Protein AF-A0A956M4R1-F1 (afdb_monomer_lite)

Secondary structure (DSSP, 8-state):
---------------------HHHHHHHHHHHHHTS--TTTT--HHHHHHHHHHHHHTT-HHHHHHHB-HHHHTS-HHHHHHHHHHIIIIIHHHHHHHHHHHHTSPPEEETTEEEEEETTEEEEEEEE-TTS-EEE--

Structure (mmCIF, N/CA/C/O backbone):
data_AF-A0A956M4R1-F1
#
_entry.id   AF-A0A956M4R1-F1
#
loop_
_atom_site.group_PDB
_atom_site.id
_atom_site.type_symbol
_atom_site.label_atom_id
_atom_site.label_alt_id
_atom_site.label_comp_id
_atom_site.label_asym_id
_atom_site.label_entity_id
_atom_site.label_seq_id
_atom_site.pdbx_PDB_ins_code
_atom_site.Cartn_x
_atom_site.Cartn_y
_atom_site.Cartn_z
_atom_site.occupancy
_atom_site.B_iso_or_equiv
_atom_site.auth_seq_id
_atom_site.auth_comp_id
_atom_site.auth_asym_id
_atom_site.auth_atom_id
_atom_site.pdbx_PDB_model_num
ATOM 1 N N . MET A 1 1 ? 78.102 -34.657 10.084 1.00 38.41 1 MET A N 1
ATOM 2 C CA . MET A 1 1 ? 77.654 -33.844 8.932 1.00 38.41 1 MET A CA 1
ATOM 3 C C . MET A 1 1 ? 76.152 -34.017 8.797 1.00 38.41 1 MET A C 1
ATOM 5 O O . MET A 1 1 ? 75.704 -35.138 8.610 1.00 38.41 1 MET A O 1
ATOM 9 N N . ARG A 1 2 ? 75.385 -32.950 9.043 1.00 36.69 2 ARG A N 1
ATOM 10 C CA . ARG A 1 2 ? 73.915 -32.952 9.052 1.00 36.69 2 ARG A CA 1
ATOM 11 C C . ARG A 1 2 ? 73.407 -32.672 7.634 1.00 36.69 2 ARG A C 1
ATOM 13 O O . ARG A 1 2 ? 73.743 -31.630 7.086 1.00 36.69 2 ARG A O 1
ATOM 20 N N . LEU A 1 3 ? 72.607 -33.578 7.079 1.00 36.53 3 LEU A N 1
ATOM 21 C CA . LEU A 1 3 ? 71.792 -33.367 5.881 1.00 36.53 3 LEU A CA 1
ATOM 22 C C . LEU A 1 3 ? 70.339 -33.632 6.283 1.00 36.53 3 LEU A C 1
ATOM 24 O O . LEU A 1 3 ? 69.955 -34.775 6.502 1.00 36.53 3 LEU A O 1
ATOM 28 N N . ILE A 1 4 ? 69.558 -32.564 6.433 1.00 48.44 4 ILE A N 1
ATOM 29 C CA . ILE A 1 4 ? 68.094 -32.612 6.475 1.00 48.44 4 ILE A CA 1
ATOM 30 C C . ILE A 1 4 ? 67.661 -31.638 5.386 1.00 48.44 4 ILE A C 1
ATOM 32 O O . ILE A 1 4 ? 67.691 -30.425 5.586 1.00 48.44 4 ILE A O 1
ATOM 36 N N . LEU A 1 5 ? 67.370 -32.179 4.203 1.00 44.28 5 LEU A N 1
ATOM 37 C CA . LEU A 1 5 ? 66.771 -31.428 3.109 1.00 44.28 5 LEU A CA 1
ATOM 38 C C . LEU A 1 5 ? 65.253 -31.551 3.250 1.00 44.28 5 LEU A C 1
ATOM 40 O O . LEU A 1 5 ? 64.725 -32.648 3.431 1.00 44.28 5 LEU A O 1
ATOM 44 N N . GLY A 1 6 ? 64.604 -30.392 3.267 1.00 40.28 6 GLY A N 1
ATOM 45 C CA . GLY A 1 6 ? 63.234 -30.198 3.706 1.00 40.28 6 GLY A CA 1
ATOM 46 C C . GLY A 1 6 ? 62.183 -30.831 2.804 1.00 40.28 6 GLY A C 1
ATOM 47 O O . GLY A 1 6 ? 62.220 -30.745 1.580 1.00 40.28 6 GLY A O 1
ATOM 48 N N . LEU A 1 7 ? 61.205 -31.408 3.488 1.00 39.91 7 LEU A N 1
ATOM 49 C CA . LEU A 1 7 ? 59.877 -31.737 3.015 1.00 39.91 7 LEU A CA 1
ATOM 50 C C . LEU A 1 7 ? 59.129 -30.425 2.706 1.00 39.91 7 LEU A C 1
ATOM 52 O O . LEU A 1 7 ? 58.836 -29.662 3.624 1.00 39.91 7 LEU A O 1
ATOM 56 N N . MET A 1 8 ? 58.810 -30.157 1.439 1.00 41.97 8 MET A N 1
ATOM 57 C CA . MET A 1 8 ? 57.753 -29.208 1.080 1.00 41.97 8 MET A CA 1
ATOM 58 C C . MET A 1 8 ? 56.680 -29.944 0.289 1.00 41.97 8 MET A C 1
ATOM 60 O O . MET A 1 8 ? 56.871 -30.344 -0.855 1.00 41.97 8 MET A O 1
ATOM 64 N N . VAL A 1 9 ? 55.550 -30.122 0.961 1.00 44.94 9 VAL A N 1
ATOM 65 C CA . VAL A 1 9 ? 54.255 -30.433 0.373 1.00 44.94 9 VAL A CA 1
ATOM 66 C C . VAL A 1 9 ? 53.674 -29.121 -0.144 1.00 44.94 9 VAL A C 1
ATOM 68 O O . VAL A 1 9 ? 53.518 -28.186 0.636 1.00 44.94 9 VAL A O 1
ATOM 71 N N . ALA A 1 10 ? 53.310 -29.057 -1.422 1.00 42.06 10 ALA A N 1
ATOM 72 C CA . ALA A 1 10 ? 52.280 -28.139 -1.895 1.00 42.06 10 ALA A CA 1
ATOM 73 C C . ALA A 1 10 ? 51.620 -28.724 -3.147 1.00 42.06 10 ALA A C 1
ATOM 75 O O . ALA A 1 10 ? 52.286 -29.076 -4.119 1.00 42.06 10 ALA A O 1
ATOM 76 N N . CYS A 1 11 ? 50.301 -28.877 -3.053 1.00 36.19 11 CYS A N 1
ATOM 77 C CA . CYS A 1 11 ? 49.403 -29.432 -4.049 1.00 36.19 11 CYS A CA 1
ATOM 78 C C . CYS A 1 11 ? 49.577 -28.805 -5.436 1.00 36.19 11 CYS A C 1
ATOM 80 O O . CYS A 1 11 ? 49.522 -27.589 -5.599 1.00 36.19 11 CYS A O 1
ATOM 82 N N . ALA A 1 12 ? 49.642 -29.664 -6.450 1.00 39.50 12 ALA A N 1
ATOM 83 C CA . ALA A 1 12 ? 49.072 -29.344 -7.747 1.00 39.50 12 ALA A CA 1
ATOM 84 C C . ALA A 1 12 ? 47.553 -29.196 -7.588 1.00 39.50 12 ALA A C 1
ATOM 86 O O . ALA A 1 12 ? 46.962 -30.004 -6.874 1.00 39.50 12 ALA A O 1
ATOM 87 N N . LEU A 1 13 ? 46.945 -28.211 -8.255 1.00 43.03 13 LEU A N 1
ATOM 88 C CA . LEU A 1 13 ? 45.685 -28.349 -8.996 1.00 43.03 13 LEU A CA 1
ATOM 89 C C . LEU A 1 13 ? 45.287 -27.004 -9.637 1.00 43.03 13 LEU A C 1
ATOM 91 O O . LEU A 1 13 ? 45.075 -26.015 -8.950 1.00 43.03 13 LEU A O 1
ATOM 95 N N . VAL A 1 14 ? 45.103 -27.076 -10.959 1.00 41.81 14 VAL A N 1
ATOM 96 C CA . VAL A 1 14 ? 44.125 -26.333 -11.775 1.00 41.81 14 VAL A CA 1
ATOM 97 C C . VAL A 1 14 ? 44.462 -24.884 -12.149 1.00 41.81 14 VAL A C 1
ATOM 99 O O . VAL A 1 14 ? 44.763 -24.028 -11.330 1.00 41.81 14 VAL A O 1
ATOM 102 N N . GLY A 1 15 ? 44.425 -24.651 -13.464 1.00 37.59 15 GLY A N 1
ATOM 103 C CA . GLY A 1 15 ? 44.836 -23.424 -14.125 1.00 37.59 15 GLY A CA 1
ATOM 104 C C . GLY A 1 15 ? 43.967 -22.216 -13.794 1.00 37.59 15 GLY A C 1
ATOM 105 O O . GLY A 1 15 ? 42.754 -22.230 -13.976 1.00 37.59 15 GLY A O 1
ATOM 106 N N . CYS A 1 16 ? 44.635 -21.135 -13.399 1.00 34.00 16 CYS A N 1
ATOM 107 C CA . CYS A 1 16 ? 44.088 -19.788 -13.422 1.00 34.00 16 CYS A CA 1
ATOM 108 C C . CYS A 1 16 ? 44.289 -19.208 -14.825 1.00 34.00 16 CYS A C 1
ATOM 110 O O . CYS A 1 16 ? 45.305 -18.583 -15.119 1.00 34.00 16 CYS A O 1
ATOM 112 N N . SER A 1 17 ? 43.323 -19.446 -15.703 1.00 42.19 17 SER A N 1
ATOM 113 C CA . SER A 1 17 ? 43.178 -18.705 -16.953 1.00 42.19 17 SER A CA 1
ATOM 114 C C . SER A 1 17 ? 41.739 -18.237 -17.065 1.00 42.19 17 SER A C 1
ATOM 116 O O . SER A 1 17 ? 40.898 -18.936 -17.630 1.00 42.19 17 SER A O 1
ATOM 118 N N . ARG A 1 18 ? 41.464 -17.058 -16.508 1.00 40.78 18 ARG A N 1
ATOM 119 C CA . ARG A 1 18 ? 40.392 -16.186 -16.975 1.00 40.78 18 ARG A CA 1
ATOM 120 C C . ARG A 1 18 ? 40.642 -14.778 -16.445 1.00 40.78 18 ARG A C 1
ATOM 122 O O . ARG A 1 18 ? 40.547 -14.533 -15.249 1.00 40.78 18 ARG A O 1
ATOM 129 N N . ASP A 1 19 ? 41.011 -13.889 -17.362 1.00 47.00 19 ASP A N 1
ATOM 130 C CA . ASP A 1 19 ? 40.637 -12.477 -17.308 1.00 47.00 19 ASP A CA 1
ATOM 131 C C . ASP A 1 19 ? 39.111 -12.440 -17.110 1.00 47.00 19 ASP A C 1
ATOM 133 O O . ASP A 1 19 ? 38.337 -12.541 -18.063 1.00 47.00 19 ASP A O 1
ATOM 137 N N . GLU A 1 20 ? 38.666 -12.454 -15.855 1.00 43.22 20 GLU A N 1
ATOM 138 C CA . GLU A 1 20 ? 37.290 -12.135 -15.501 1.00 43.22 20 GLU A CA 1
ATOM 139 C C . GLU A 1 20 ? 37.199 -10.618 -15.445 1.00 43.22 20 GLU A C 1
ATOM 141 O O . GLU A 1 20 ? 37.673 -9.965 -14.516 1.00 43.22 20 GLU A O 1
ATOM 146 N N . ASP A 1 21 ? 36.639 -10.070 -16.518 1.00 45.47 21 ASP A N 1
ATOM 147 C CA . ASP A 1 21 ? 36.297 -8.666 -16.655 1.00 45.47 21 ASP A CA 1
ATOM 148 C C . ASP A 1 21 ? 35.456 -8.253 -15.428 1.00 45.47 21 ASP A C 1
ATOM 150 O O . ASP A 1 21 ? 34.343 -8.763 -15.249 1.00 45.47 21 ASP A O 1
ATOM 154 N N . PRO A 1 22 ? 35.937 -7.352 -14.550 1.00 47.03 22 PRO A N 1
ATOM 155 C CA . PRO A 1 22 ? 35.221 -6.989 -13.327 1.00 47.03 22 PRO A CA 1
ATOM 156 C C . PRO A 1 22 ? 33.882 -6.301 -13.621 1.00 47.03 22 PRO A C 1
ATOM 158 O O . PRO A 1 22 ? 33.059 -6.154 -12.724 1.00 47.03 22 PRO A O 1
ATOM 161 N N . ARG A 1 23 ? 33.626 -5.904 -14.876 1.00 47.41 23 ARG A N 1
ATOM 162 C CA . ARG A 1 23 ? 32.310 -5.445 -15.334 1.00 47.41 23 ARG A CA 1
ATOM 163 C C . ARG A 1 23 ? 31.295 -6.575 -15.474 1.00 47.41 23 ARG A C 1
ATOM 165 O O . ARG A 1 23 ? 30.156 -6.383 -15.064 1.00 47.41 23 ARG A O 1
ATOM 172 N N . ALA A 1 24 ? 31.703 -7.743 -15.972 1.00 44.28 24 ALA A N 1
ATOM 173 C CA . ALA A 1 24 ? 30.808 -8.890 -16.127 1.00 44.28 24 ALA A CA 1
ATOM 174 C C . ALA A 1 24 ? 30.367 -9.439 -14.761 1.00 44.28 24 ALA A C 1
ATOM 176 O O . ALA A 1 24 ? 29.197 -9.748 -14.574 1.00 44.28 24 ALA A O 1
ATOM 177 N N . ALA A 1 25 ? 31.268 -9.456 -13.772 1.00 47.34 25 ALA A N 1
ATOM 178 C CA . ALA A 1 25 ? 30.935 -9.844 -12.400 1.00 47.34 25 ALA A CA 1
ATOM 179 C C . ALA A 1 25 ? 30.000 -8.838 -11.695 1.00 47.34 25 ALA A C 1
ATOM 181 O O . ALA A 1 25 ? 29.208 -9.229 -10.841 1.00 47.34 25 ALA A O 1
ATOM 182 N N . VAL A 1 26 ? 30.059 -7.547 -12.049 1.00 50.19 26 VAL A N 1
ATOM 183 C CA . VAL A 1 26 ? 29.162 -6.515 -11.495 1.00 50.19 26 VAL A CA 1
ATOM 184 C C . VAL A 1 26 ? 27.782 -6.554 -12.155 1.00 50.19 26 VAL A C 1
ATOM 186 O O . VAL A 1 26 ? 26.787 -6.356 -11.464 1.00 50.19 26 VAL A O 1
ATOM 189 N N . GLU A 1 27 ? 27.691 -6.856 -13.451 1.00 41.56 27 GLU A N 1
ATOM 190 C CA . GLU A 1 27 ? 26.402 -7.050 -14.132 1.00 41.56 27 GLU A CA 1
ATOM 191 C C . GLU A 1 27 ? 25.695 -8.331 -13.663 1.00 41.56 27 GLU A C 1
ATOM 193 O O . GLU A 1 27 ? 24.485 -8.309 -13.435 1.00 41.56 27 GLU A O 1
ATOM 198 N N . ASP A 1 28 ? 26.444 -9.408 -13.405 1.00 42.19 28 ASP A N 1
ATOM 199 C CA . ASP A 1 28 ? 25.893 -10.664 -12.878 1.00 42.19 28 ASP A CA 1
ATOM 200 C C . ASP A 1 28 ? 25.525 -10.548 -11.384 1.00 42.19 28 ASP A C 1
ATOM 202 O O . ASP A 1 28 ? 24.503 -11.069 -10.939 1.00 42.19 28 ASP A O 1
ATOM 206 N N . ALA A 1 29 ? 26.277 -9.759 -10.603 1.00 44.62 29 ALA A N 1
ATOM 207 C CA . ALA A 1 29 ? 25.898 -9.403 -9.234 1.00 44.62 29 ALA A CA 1
ATOM 208 C C . ALA A 1 29 ? 24.699 -8.438 -9.181 1.00 44.62 29 ALA A C 1
ATOM 210 O O . ALA A 1 29 ? 23.900 -8.528 -8.252 1.00 44.62 29 ALA A O 1
ATOM 211 N N . ALA A 1 30 ? 24.522 -7.552 -10.167 1.00 45.25 30 ALA A N 1
ATOM 212 C CA . ALA A 1 30 ? 23.329 -6.712 -10.284 1.00 45.25 30 ALA A CA 1
ATOM 213 C C . ALA A 1 30 ? 22.095 -7.536 -10.688 1.00 45.25 30 ALA A C 1
ATOM 215 O O . ALA A 1 30 ? 21.010 -7.294 -10.165 1.00 45.25 30 ALA A O 1
ATOM 216 N N . ALA A 1 31 ? 22.261 -8.557 -11.535 1.00 43.44 31 ALA A N 1
ATOM 217 C CA . ALA A 1 31 ? 21.206 -9.514 -11.865 1.00 43.44 31 ALA A CA 1
ATOM 218 C C . ALA A 1 31 ? 20.860 -10.438 -10.678 1.00 43.44 31 ALA A C 1
ATOM 220 O O . ALA A 1 31 ? 19.685 -10.703 -10.423 1.00 43.44 31 ALA A O 1
ATOM 221 N N . ALA A 1 32 ? 21.851 -10.863 -9.888 1.00 39.78 32 ALA A N 1
ATOM 222 C CA . ALA A 1 32 ? 21.637 -11.654 -8.673 1.00 39.78 32 ALA A CA 1
ATOM 223 C C . ALA A 1 32 ? 21.062 -10.821 -7.506 1.00 39.78 32 ALA A C 1
ATOM 225 O O . ALA A 1 32 ? 20.225 -11.311 -6.744 1.00 39.78 32 ALA A O 1
ATOM 226 N N . ALA A 1 33 ? 21.430 -9.540 -7.392 1.00 42.72 33 ALA A N 1
ATOM 227 C CA . ALA A 1 33 ? 20.835 -8.604 -6.434 1.00 42.72 33 ALA A CA 1
ATOM 228 C C . ALA A 1 33 ? 19.411 -8.184 -6.840 1.00 42.72 33 ALA A C 1
ATOM 230 O O . ALA A 1 33 ? 18.561 -8.005 -5.969 1.00 42.72 33 ALA A O 1
ATOM 231 N N . ALA A 1 34 ? 19.110 -8.120 -8.143 1.00 42.53 34 ALA A N 1
ATOM 232 C CA . ALA A 1 34 ? 17.743 -7.972 -8.647 1.00 42.53 34 ALA A CA 1
ATOM 233 C C . ALA A 1 34 ? 16.864 -9.202 -8.341 1.00 42.53 34 ALA A C 1
ATOM 235 O O . ALA A 1 34 ? 15.645 -9.079 -8.257 1.00 42.53 34 ALA A O 1
ATOM 236 N N . GLY A 1 35 ? 17.473 -10.371 -8.116 1.00 36.44 35 GLY A N 1
ATOM 237 C CA . GLY A 1 35 ? 16.782 -11.625 -7.809 1.00 36.44 35 GLY A CA 1
ATOM 238 C C . GLY A 1 35 ? 16.485 -11.891 -6.328 1.00 36.44 35 GLY A C 1
ATOM 239 O O . GLY A 1 35 ? 15.937 -12.947 -6.023 1.00 36.44 35 GLY A O 1
ATOM 240 N N . THR A 1 36 ? 16.834 -10.992 -5.395 1.00 38.25 36 THR A N 1
ATOM 241 C CA . THR A 1 36 ? 16.764 -11.308 -3.948 1.00 38.25 36 THR A CA 1
ATOM 242 C C . THR A 1 36 ? 15.643 -10.595 -3.170 1.00 38.25 36 THR A C 1
ATOM 244 O O . THR A 1 36 ? 15.430 -10.910 -2.005 1.00 38.25 36 THR A O 1
ATOM 247 N N . LEU A 1 37 ? 14.843 -9.703 -3.767 1.00 37.91 37 LEU A N 1
ATOM 248 C CA . LEU A 1 37 ? 13.748 -9.028 -3.041 1.00 37.91 37 LEU A CA 1
ATOM 249 C C . LEU A 1 37 ? 12.501 -8.823 -3.904 1.00 37.91 37 LEU A C 1
ATOM 251 O O . LEU A 1 37 ? 12.100 -7.694 -4.199 1.00 37.91 37 LEU A O 1
ATOM 255 N N . ASN A 1 38 ? 11.839 -9.919 -4.270 1.00 45.34 38 ASN A N 1
ATOM 256 C CA . ASN A 1 38 ? 10.460 -9.819 -4.729 1.00 45.34 38 ASN A CA 1
ATOM 257 C C . ASN A 1 38 ? 9.570 -10.915 -4.137 1.00 45.34 38 ASN A C 1
ATOM 259 O O . ASN A 1 38 ? 8.997 -11.760 -4.809 1.00 45.34 38 ASN A O 1
ATOM 263 N N . THR A 1 39 ? 9.357 -10.851 -2.824 1.00 44.97 39 THR A N 1
ATOM 264 C CA . THR A 1 39 ? 8.253 -11.570 -2.166 1.00 44.97 39 THR A CA 1
ATOM 265 C C . THR A 1 39 ? 6.867 -11.067 -2.608 1.00 44.97 39 THR A C 1
ATOM 267 O O . THR A 1 39 ? 5.861 -11.648 -2.195 1.00 44.97 39 THR A O 1
ATOM 270 N N . ALA A 1 40 ? 6.800 -10.021 -3.443 1.00 47.22 40 ALA A N 1
ATOM 271 C CA . ALA A 1 40 ? 5.590 -9.474 -4.055 1.00 47.22 40 ALA A CA 1
ATOM 272 C C . ALA A 1 40 ? 5.263 -10.042 -5.459 1.00 47.22 40 ALA A C 1
ATOM 274 O O . ALA A 1 40 ? 4.215 -9.693 -5.995 1.00 47.22 40 ALA A O 1
ATOM 275 N N . ASP A 1 41 ? 6.087 -10.940 -6.024 1.00 48.56 41 ASP A N 1
ATOM 276 C CA . ASP A 1 41 ? 6.083 -11.351 -7.453 1.00 48.56 41 ASP A CA 1
ATOM 277 C C . ASP A 1 41 ? 4.778 -11.954 -8.030 1.00 48.56 41 ASP A C 1
ATOM 279 O O . ASP A 1 41 ? 4.719 -12.270 -9.212 1.00 48.56 41 ASP A O 1
ATOM 283 N N . ALA A 1 42 ? 3.702 -12.124 -7.254 1.00 62.03 42 ALA A N 1
ATOM 284 C CA . ALA A 1 42 ? 2.388 -12.498 -7.800 1.00 62.03 42 ALA A CA 1
ATOM 285 C C . ALA A 1 42 ? 1.221 -12.216 -6.836 1.00 62.03 42 ALA A C 1
ATOM 287 O O . ALA A 1 42 ? 0.241 -12.965 -6.804 1.00 62.03 42 ALA A O 1
ATOM 288 N N . LEU A 1 43 ? 1.315 -11.198 -5.978 1.00 72.69 43 LEU A N 1
ATOM 289 C CA . LEU A 1 43 ? 0.204 -10.909 -5.070 1.00 72.69 43 LEU A CA 1
ATOM 290 C C . LEU A 1 43 ? -0.936 -10.254 -5.844 1.00 72.69 43 LEU A C 1
ATOM 292 O O . LEU A 1 43 ? -0.732 -9.248 -6.514 1.00 72.69 43 LEU A O 1
ATOM 296 N N . GLY A 1 44 ? -2.147 -10.801 -5.726 1.00 86.38 44 GLY A N 1
ATOM 297 C CA . GLY A 1 44 ? -3.354 -10.068 -6.098 1.00 86.38 44 GLY A CA 1
ATOM 298 C C . GLY A 1 44 ? -3.502 -8.799 -5.245 1.00 86.38 44 GLY A C 1
ATOM 299 O O . GLY A 1 44 ? -2.919 -8.721 -4.161 1.00 86.38 44 GLY A O 1
ATOM 300 N N . PRO A 1 45 ? -4.306 -7.817 -5.682 1.00 90.81 45 PRO A N 1
ATOM 301 C CA . PRO A 1 45 ? -4.384 -6.514 -5.024 1.00 90.81 45 PRO A CA 1
ATOM 302 C C . PRO A 1 45 ? -4.834 -6.636 -3.562 1.00 90.81 45 PRO A C 1
ATOM 304 O O . PRO A 1 45 ? -4.256 -5.998 -2.692 1.00 90.81 45 PRO A O 1
ATOM 307 N N . THR A 1 46 ? -5.787 -7.525 -3.263 1.00 91.88 46 THR A N 1
ATOM 308 C CA . THR A 1 46 ? -6.227 -7.806 -1.887 1.00 91.88 46 THR A CA 1
ATOM 309 C C . THR A 1 46 ? -5.106 -8.393 -1.025 1.00 91.88 46 THR A C 1
ATOM 311 O O . THR A 1 46 ? -4.849 -7.898 0.063 1.00 91.88 46 THR A O 1
ATOM 314 N N . MET A 1 47 ? -4.359 -9.381 -1.534 1.00 91.81 47 MET A N 1
ATOM 315 C CA . MET A 1 47 ? -3.249 -9.983 -0.780 1.00 91.81 47 MET A CA 1
ATOM 316 C C . MET A 1 47 ? -2.107 -8.995 -0.519 1.00 91.81 47 MET A C 1
ATOM 318 O O . MET A 1 47 ? -1.391 -9.128 0.475 1.00 91.81 47 MET A O 1
ATOM 322 N N . LEU A 1 48 ? -1.895 -8.033 -1.423 1.00 91.94 48 LEU A N 1
ATOM 323 C CA . LEU A 1 48 ? -0.922 -6.969 -1.205 1.00 91.94 48 LEU A CA 1
ATOM 324 C C . LEU A 1 48 ? -1.357 -6.076 -0.036 1.00 91.94 48 LEU A C 1
ATOM 326 O O . LEU A 1 48 ? -0.551 -5.841 0.863 1.00 91.94 48 LEU A O 1
ATOM 330 N N . VAL A 1 49 ? -2.629 -5.661 -0.003 1.00 94.06 49 VAL A N 1
ATOM 331 C CA . VAL A 1 49 ? -3.202 -4.885 1.111 1.00 94.06 49 VAL A CA 1
ATOM 332 C C . VAL A 1 49 ? -3.085 -5.645 2.435 1.00 94.06 49 VAL A C 1
ATOM 334 O O . VAL A 1 49 ? -2.573 -5.078 3.399 1.00 94.06 49 VAL A O 1
ATOM 337 N N . ASP A 1 50 ? -3.426 -6.937 2.472 1.00 94.50 50 ASP A N 1
ATOM 338 C CA . ASP A 1 50 ? -3.297 -7.773 3.678 1.00 94.50 50 ASP A CA 1
ATOM 339 C C . ASP A 1 50 ? -1.875 -7.750 4.254 1.00 94.50 50 ASP A C 1
ATOM 341 O O . ASP A 1 50 ? -1.663 -7.599 5.463 1.00 94.50 50 ASP A O 1
ATOM 345 N N . ARG A 1 51 ? -0.865 -7.883 3.385 1.00 94.00 51 ARG A N 1
ATOM 346 C CA . ARG A 1 51 ? 0.539 -7.850 3.809 1.00 94.00 51 ARG A CA 1
ATOM 347 C C . ARG A 1 51 ? 0.969 -6.464 4.264 1.00 94.00 51 ARG A C 1
ATOM 349 O O . ARG A 1 51 ? 1.656 -6.355 5.277 1.00 94.00 51 ARG A O 1
ATOM 356 N N . MET A 1 52 ? 0.552 -5.416 3.561 1.00 93.88 52 MET A N 1
ATOM 357 C CA . MET A 1 52 ? 0.827 -4.037 3.967 1.00 93.88 52 MET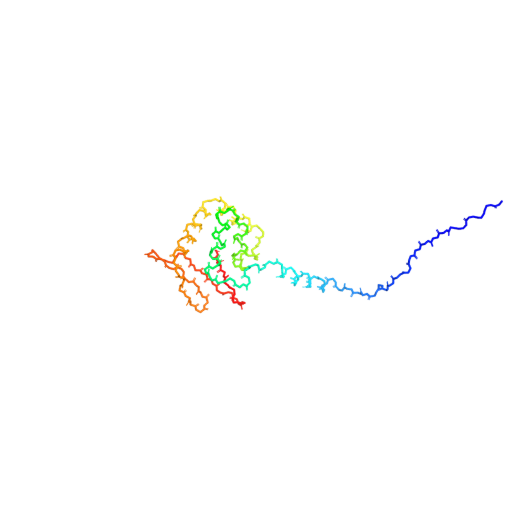 A CA 1
ATOM 358 C C . MET A 1 52 ? 0.241 -3.742 5.354 1.00 93.88 52 MET A C 1
ATOM 360 O O . MET A 1 52 ? 0.931 -3.153 6.186 1.00 93.88 52 MET A O 1
ATOM 364 N N . ILE A 1 53 ? -0.975 -4.219 5.643 1.00 95.56 53 ILE A N 1
ATOM 365 C CA . ILE A 1 53 ? -1.596 -4.129 6.973 1.00 95.56 53 ILE A CA 1
ATOM 366 C C . ILE A 1 53 ? -0.774 -4.887 8.010 1.00 95.56 53 ILE A C 1
ATOM 368 O O . ILE A 1 53 ? -0.557 -4.368 9.104 1.00 95.56 53 ILE A O 1
ATOM 372 N N . ALA A 1 54 ? -0.303 -6.096 7.692 1.00 95.75 54 ALA A N 1
ATOM 373 C CA . ALA A 1 54 ? 0.513 -6.880 8.616 1.00 95.75 54 ALA A CA 1
ATOM 374 C C . ALA A 1 54 ? 1.789 -6.124 9.032 1.00 95.75 54 ALA A C 1
ATOM 376 O O . ALA A 1 54 ? 2.036 -5.990 10.231 1.00 95.75 54 ALA A O 1
ATOM 377 N N . HIS A 1 55 ? 2.531 -5.563 8.069 1.00 95.19 55 HIS A N 1
ATOM 378 C CA . HIS A 1 55 ? 3.718 -4.745 8.344 1.00 95.19 55 HIS A CA 1
ATOM 379 C C . HIS A 1 55 ? 3.375 -3.456 9.110 1.00 95.19 55 HIS A C 1
ATOM 381 O O . HIS A 1 55 ? 4.036 -3.125 10.095 1.00 95.19 55 HIS A O 1
ATOM 387 N N . ALA A 1 56 ? 2.307 -2.749 8.723 1.00 94.38 56 ALA A N 1
ATOM 388 C CA . ALA A 1 56 ? 1.876 -1.525 9.400 1.00 94.38 56 ALA A CA 1
ATOM 389 C C . ALA A 1 56 ? 1.458 -1.779 10.862 1.00 94.38 56 ALA A C 1
ATOM 391 O O . ALA A 1 56 ? 1.830 -1.019 11.758 1.00 94.38 56 ALA A O 1
ATOM 392 N N . ARG A 1 57 ? 0.745 -2.881 11.137 1.00 95.50 57 ARG A N 1
ATOM 393 C CA . ARG A 1 57 ? 0.344 -3.285 12.498 1.00 95.50 57 ARG A CA 1
ATOM 394 C C . ARG A 1 57 ? 1.531 -3.680 13.370 1.00 95.50 57 ARG A C 1
ATOM 396 O O . ARG A 1 57 ? 1.508 -3.406 14.567 1.00 95.50 57 ARG A O 1
ATOM 403 N N . SER A 1 58 ? 2.563 -4.297 12.794 1.00 96.06 58 SER A N 1
ATOM 404 C CA . SER A 1 58 ? 3.812 -4.590 13.505 1.00 96.06 58 SER A CA 1
ATOM 405 C C . SER A 1 58 ? 4.776 -3.402 13.565 1.00 96.06 58 SER A C 1
ATOM 407 O O . SER A 1 58 ? 5.865 -3.553 14.112 1.00 96.06 58 SER A O 1
ATOM 409 N N . GLN A 1 59 ? 4.394 -2.242 13.013 1.00 94.06 59 GLN A N 1
ATOM 410 C CA . GLN A 1 59 ? 5.248 -1.058 12.851 1.00 94.06 59 GLN A CA 1
ATOM 411 C C . GLN A 1 59 ? 6.550 -1.342 12.080 1.00 94.06 59 GLN A C 1
ATOM 413 O O . GLN A 1 59 ? 7.543 -0.634 12.235 1.00 94.06 59 GLN A O 1
ATOM 418 N N . ASP A 1 60 ? 6.541 -2.373 11.236 1.00 94.88 60 ASP A N 1
ATOM 419 C CA . ASP A 1 60 ? 7.645 -2.715 10.345 1.00 94.88 60 ASP A CA 1
ATOM 420 C C . ASP A 1 60 ? 7.551 -1.866 9.073 1.00 94.88 60 ASP A C 1
ATOM 422 O O . ASP A 1 60 ? 7.101 -2.307 8.012 1.00 94.88 60 ASP A O 1
ATOM 426 N N . TRP A 1 61 ? 7.922 -0.592 9.200 1.00 92.19 61 TRP A N 1
ATOM 427 C CA . TRP A 1 61 ? 7.823 0.367 8.101 1.00 92.19 61 TRP A CA 1
ATOM 428 C C . TRP A 1 61 ? 8.848 0.123 6.993 1.00 92.19 61 TRP A C 1
ATOM 430 O O . TRP A 1 61 ? 8.619 0.532 5.857 1.00 92.19 61 TRP A O 1
ATOM 440 N N . GLU A 1 62 ? 9.951 -0.564 7.294 1.00 90.62 62 GLU A N 1
ATOM 441 C CA . GLU A 1 62 ? 10.908 -1.002 6.277 1.00 90.62 62 GLU A CA 1
ATOM 442 C C . GLU A 1 62 ? 10.290 -2.081 5.391 1.00 90.62 62 GLU A C 1
ATOM 444 O O . GLU A 1 62 ? 10.256 -1.904 4.171 1.00 90.62 62 GLU A O 1
ATOM 449 N N . GLY A 1 63 ? 9.705 -3.123 5.991 1.00 90.00 63 GLY A N 1
ATOM 450 C CA . GLY A 1 63 ? 8.976 -4.151 5.252 1.00 90.00 63 GLY A CA 1
ATOM 451 C C . GLY A 1 63 ? 7.765 -3.592 4.499 1.00 90.00 63 GLY A C 1
ATOM 452 O O . GLY A 1 63 ? 7.522 -3.970 3.355 1.00 90.00 63 GLY A O 1
ATOM 453 N N . TYR A 1 64 ? 7.051 -2.622 5.081 1.00 91.69 64 TYR A N 1
ATOM 454 C CA . TYR A 1 64 ? 5.982 -1.896 4.386 1.00 91.69 64 TYR A CA 1
ATOM 455 C C . TYR A 1 64 ? 6.492 -1.182 3.123 1.00 91.69 64 TYR A C 1
ATOM 457 O O . TYR A 1 64 ? 5.904 -1.331 2.052 1.00 91.69 64 TYR A O 1
ATOM 465 N N . LEU A 1 65 ? 7.596 -0.431 3.221 1.00 89.12 65 LEU A N 1
ATOM 466 C CA . LEU A 1 65 ? 8.181 0.277 2.076 1.00 89.12 65 LEU A CA 1
ATOM 467 C C . LEU A 1 65 ? 8.736 -0.675 1.013 1.00 89.12 65 LEU A C 1
ATOM 469 O O . LEU A 1 65 ? 8.772 -0.311 -0.159 1.00 89.12 65 LEU A O 1
ATOM 473 N N . ASP A 1 66 ? 9.139 -1.885 1.391 1.00 85.94 66 ASP A N 1
ATOM 474 C CA . ASP A 1 66 ? 9.594 -2.907 0.443 1.00 85.94 66 ASP A CA 1
ATOM 475 C C . ASP A 1 66 ? 8.442 -3.544 -0.351 1.00 85.94 66 ASP A C 1
ATOM 477 O O . ASP A 1 66 ? 8.674 -4.143 -1.407 1.00 85.94 66 ASP A O 1
ATOM 481 N N . LEU A 1 67 ? 7.203 -3.393 0.127 1.00 85.44 67 LEU A N 1
ATOM 482 C CA . LEU A 1 67 ? 5.980 -3.719 -0.612 1.00 85.44 67 LEU A CA 1
ATOM 483 C C . LEU A 1 67 ? 5.452 -2.543 -1.441 1.00 85.44 67 LEU A C 1
ATOM 485 O O . LEU A 1 67 ? 4.639 -2.750 -2.344 1.00 85.44 67 LEU A O 1
ATOM 489 N N . CYS A 1 68 ? 5.899 -1.319 -1.155 1.00 83.75 68 CYS A N 1
ATOM 490 C CA . CYS A 1 68 ? 5.665 -0.191 -2.044 1.00 83.75 68 CYS A CA 1
ATOM 491 C C . CYS A 1 68 ? 6.457 -0.369 -3.349 1.00 83.75 68 CYS A C 1
ATOM 493 O O . CYS A 1 68 ? 7.420 -1.137 -3.428 1.00 83.75 68 CYS A O 1
ATOM 495 N N . GLY A 1 69 ? 5.999 0.316 -4.394 1.00 73.31 69 GLY A N 1
ATOM 496 C CA . GLY A 1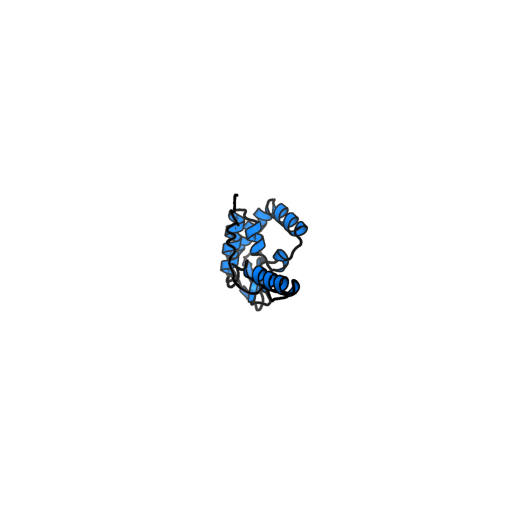 69 ? 6.484 0.132 -5.756 1.00 73.31 69 GLY A CA 1
ATOM 497 C C . GLY A 1 69 ? 7.984 0.313 -5.959 1.00 73.31 69 GLY A C 1
ATOM 498 O O . GLY A 1 69 ? 8.732 0.775 -5.092 1.00 73.31 69 GLY A O 1
ATOM 499 N N . GLN A 1 70 ? 8.449 -0.019 -7.163 1.00 67.12 70 GLN A N 1
ATOM 500 C CA . GLN A 1 70 ? 9.869 0.122 -7.523 1.00 67.12 70 GLN A CA 1
ATOM 501 C C . GLN A 1 70 ? 10.375 1.565 -7.370 1.00 67.12 70 GLN A C 1
ATOM 503 O O . GLN A 1 70 ? 11.551 1.785 -7.068 1.00 67.12 70 GLN A O 1
ATOM 508 N N . SER A 1 71 ? 9.496 2.559 -7.516 1.00 63.28 71 SER A N 1
ATOM 509 C CA . SER A 1 71 ? 9.806 3.965 -7.237 1.00 63.28 71 SER A CA 1
ATOM 510 C C . SER A 1 71 ? 10.289 4.194 -5.807 1.00 63.28 71 SER A C 1
ATOM 512 O O . SER A 1 71 ? 11.178 5.011 -5.602 1.00 63.28 71 SER A O 1
ATOM 514 N N . GLU A 1 72 ? 9.757 3.468 -4.828 1.00 66.88 72 GLU A N 1
ATOM 515 C CA . GLU A 1 72 ? 10.088 3.582 -3.407 1.00 66.88 72 GLU A CA 1
ATOM 516 C C . GLU A 1 72 ? 11.351 2.786 -3.069 1.00 66.88 72 GLU A C 1
ATOM 518 O O . GLU A 1 72 ? 12.170 3.254 -2.273 1.00 66.88 72 GLU A O 1
ATOM 523 N N . LYS A 1 73 ? 11.563 1.648 -3.743 1.00 63.28 73 LYS A N 1
ATOM 524 C CA . LYS A 1 73 ? 12.789 0.835 -3.641 1.00 63.28 73 LYS A CA 1
ATOM 525 C C . LYS A 1 73 ? 14.020 1.542 -4.205 1.00 63.28 73 LYS A C 1
ATOM 527 O O . LYS A 1 73 ? 15.114 1.399 -3.670 1.00 63.28 73 LYS A O 1
ATOM 532 N N . THR A 1 74 ? 13.844 2.317 -5.274 1.00 65.62 74 THR A N 1
ATOM 533 C CA . THR A 1 74 ? 14.931 3.036 -5.960 1.00 65.62 74 THR A CA 1
ATOM 534 C C . THR A 1 74 ? 15.187 4.441 -5.402 1.00 65.62 74 THR A C 1
ATOM 536 O O . THR A 1 74 ? 16.088 5.137 -5.882 1.00 65.62 74 THR A O 1
ATOM 539 N N . ARG A 1 75 ? 14.439 4.884 -4.375 1.00 71.88 75 ARG A N 1
ATOM 540 C CA . ARG A 1 75 ? 14.710 6.163 -3.695 1.00 71.88 75 ARG A CA 1
ATOM 541 C C . ARG A 1 75 ? 16.104 6.149 -3.067 1.00 71.88 75 ARG A C 1
ATOM 543 O O . ARG A 1 75 ? 16.575 5.133 -2.565 1.00 71.88 75 ARG A O 1
ATOM 550 N N . SER A 1 76 ? 16.743 7.320 -3.029 1.00 79.69 76 SER A N 1
ATOM 551 C CA . SER A 1 76 ? 17.999 7.479 -2.293 1.00 79.69 76 SER A CA 1
ATOM 552 C C . SER A 1 76 ? 17.818 7.120 -0.817 1.00 79.69 76 SER A C 1
ATOM 554 O O . SER A 1 76 ? 16.762 7.377 -0.233 1.00 79.69 76 SER A O 1
ATOM 556 N N . GLU A 1 77 ? 18.871 6.598 -0.190 1.00 83.38 77 GLU A N 1
ATOM 557 C CA . GLU A 1 77 ? 18.881 6.226 1.233 1.00 83.38 77 GLU A CA 1
ATOM 558 C C . GLU A 1 77 ? 18.397 7.373 2.140 1.00 83.38 77 GLU A C 1
ATOM 560 O O . GLU A 1 77 ? 17.589 7.175 3.051 1.00 83.38 77 GLU A O 1
ATOM 565 N N . ALA A 1 78 ? 18.804 8.609 1.829 1.00 80.31 78 ALA A N 1
ATOM 566 C CA . ALA A 1 78 ? 18.350 9.805 2.534 1.00 80.31 78 ALA A CA 1
ATOM 567 C C . ALA A 1 78 ? 16.828 10.018 2.418 1.00 80.31 78 ALA A C 1
ATOM 569 O O . ALA A 1 78 ? 16.169 10.343 3.405 1.00 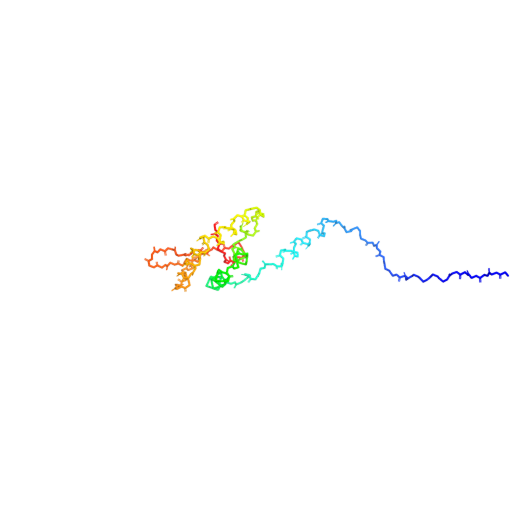80.31 78 ALA A O 1
ATOM 570 N N . SER A 1 79 ? 16.249 9.800 1.234 1.00 84.69 79 SER A N 1
ATOM 571 C CA . SER A 1 79 ? 14.802 9.935 1.013 1.00 84.69 79 SER A CA 1
ATOM 572 C C . SER A 1 79 ? 14.019 8.821 1.706 1.00 84.69 79 SER A C 1
ATOM 574 O O . SER A 1 79 ? 12.975 9.088 2.303 1.00 84.69 79 SER A O 1
ATOM 576 N N . ARG A 1 80 ? 14.541 7.587 1.675 1.00 86.94 80 ARG A N 1
ATOM 577 C CA . ARG A 1 80 ? 13.959 6.443 2.389 1.00 86.94 80 ARG A CA 1
ATOM 578 C C . ARG A 1 80 ? 13.955 6.678 3.900 1.00 86.94 80 ARG A C 1
ATOM 580 O O . ARG A 1 80 ? 12.921 6.510 4.536 1.00 86.94 80 ARG A O 1
ATOM 587 N N . THR A 1 81 ? 15.052 7.191 4.456 1.00 88.50 81 THR A N 1
ATOM 588 C CA . THR A 1 81 ? 15.154 7.548 5.883 1.00 88.50 81 THR A CA 1
ATOM 589 C C . THR A 1 81 ? 14.123 8.607 6.290 1.00 88.50 81 THR A C 1
ATOM 591 O O . THR A 1 81 ? 13.521 8.520 7.360 1.00 88.50 81 THR A O 1
ATOM 594 N N . VAL A 1 82 ? 13.886 9.617 5.444 1.00 89.19 82 VAL A N 1
ATOM 595 C CA . VAL A 1 82 ? 12.865 10.645 5.710 1.00 89.19 82 VAL A CA 1
ATOM 596 C C . VAL A 1 82 ? 11.457 10.047 5.715 1.00 89.19 82 VAL A C 1
ATOM 598 O O . VAL A 1 82 ? 10.657 10.415 6.574 1.00 89.19 82 VAL A O 1
ATOM 601 N N . LEU A 1 83 ? 11.150 9.137 4.787 1.00 88.00 83 LEU A N 1
ATOM 602 C CA . LEU A 1 83 ? 9.860 8.443 4.758 1.00 88.00 83 LEU A CA 1
ATOM 603 C C . LEU A 1 83 ? 9.652 7.576 5.999 1.00 88.00 83 LEU A C 1
ATOM 605 O O . LEU A 1 83 ? 8.607 7.697 6.633 1.00 88.00 83 LEU A O 1
ATOM 609 N N . LEU A 1 84 ? 10.651 6.773 6.376 1.00 91.44 84 LEU A N 1
ATOM 610 C CA . LEU A 1 84 ? 10.597 5.932 7.575 1.00 91.44 84 LEU A CA 1
ATOM 611 C C . LEU A 1 84 ? 10.275 6.762 8.817 1.00 91.44 84 LEU A C 1
ATOM 613 O O . LEU A 1 84 ? 9.298 6.480 9.501 1.00 91.44 84 LEU A O 1
ATOM 617 N N . ARG A 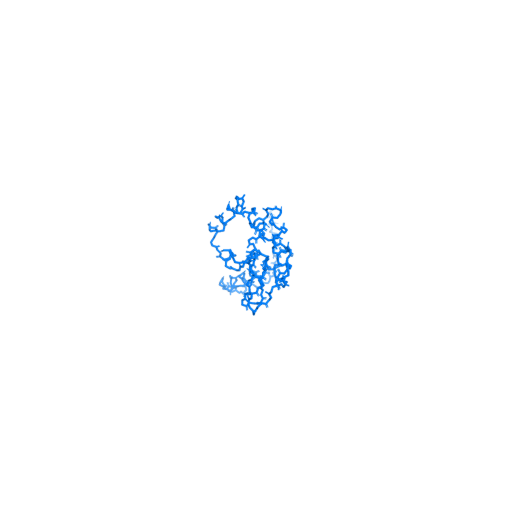1 85 ? 10.983 7.878 9.030 1.00 92.19 85 ARG A N 1
ATOM 618 C CA . ARG A 1 85 ? 10.707 8.777 10.166 1.00 92.19 85 ARG A CA 1
ATOM 619 C C . ARG A 1 85 ? 9.291 9.353 10.169 1.00 92.19 85 ARG A C 1
ATOM 621 O O . ARG A 1 85 ? 8.754 9.648 11.233 1.00 92.19 85 ARG A O 1
ATOM 628 N N . ARG A 1 86 ? 8.689 9.580 8.996 1.00 92.12 86 ARG A N 1
ATOM 629 C CA . ARG A 1 86 ? 7.297 10.051 8.911 1.00 92.12 86 ARG A CA 1
ATOM 630 C C . ARG A 1 86 ? 6.323 8.938 9.269 1.00 92.12 86 ARG A C 1
ATOM 632 O O . ARG A 1 86 ? 5.409 9.190 10.054 1.00 92.12 86 ARG A O 1
ATOM 639 N N . LEU A 1 87 ? 6.541 7.741 8.723 1.00 92.69 87 LEU A N 1
ATOM 640 C CA . LEU A 1 87 ? 5.740 6.545 8.992 1.00 92.69 87 LEU A CA 1
ATOM 641 C C . LEU A 1 87 ? 5.799 6.144 10.473 1.00 92.69 87 LEU A C 1
ATOM 643 O O . LEU A 1 87 ? 4.762 5.894 11.071 1.00 92.69 87 LEU A O 1
ATOM 647 N N . GLU A 1 88 ? 6.970 6.209 11.103 1.00 93.06 88 GLU A N 1
ATOM 648 C CA . GLU A 1 88 ? 7.136 6.024 12.554 1.00 93.06 88 GLU A CA 1
ATOM 649 C C . GLU A 1 88 ? 6.406 7.092 13.387 1.00 93.06 88 GLU A C 1
ATOM 651 O O . GLU A 1 88 ? 6.083 6.871 14.555 1.00 93.06 88 GLU A O 1
ATOM 656 N N . GLY A 1 89 ? 6.155 8.260 12.793 1.00 90.81 89 GLY A N 1
ATOM 657 C CA . GLY A 1 89 ? 5.388 9.346 13.384 1.00 90.81 89 GLY A CA 1
ATOM 658 C C . GLY A 1 89 ? 3.878 9.202 13.178 1.00 90.81 89 GLY A C 1
ATOM 659 O O . GLY A 1 89 ? 3.297 8.120 13.201 1.00 90.81 89 GLY A O 1
ATOM 660 N N . SER A 1 90 ? 3.201 10.335 12.980 1.00 87.94 90 SER A N 1
ATOM 661 C CA . SER A 1 90 ? 1.743 10.360 12.816 1.00 87.94 90 SER A CA 1
ATOM 662 C C . SER A 1 90 ? 1.257 9.784 11.484 1.00 87.94 90 SER A C 1
ATOM 664 O O . SER A 1 90 ? 0.077 9.447 11.386 1.00 87.94 90 SER A O 1
ATOM 666 N N . TRP A 1 91 ? 2.124 9.653 10.470 1.00 92.06 91 TRP A N 1
ATOM 667 C CA . TRP A 1 91 ? 1.707 9.110 9.175 1.00 92.06 91 TRP A CA 1
ATOM 668 C C . TRP A 1 91 ? 1.400 7.621 9.252 1.00 92.06 91 TRP A C 1
ATOM 670 O O . TRP A 1 91 ? 0.442 7.196 8.621 1.00 92.06 91 TRP A O 1
ATOM 680 N N . GLY A 1 92 ? 2.128 6.832 10.047 1.00 92.00 92 GLY A N 1
ATOM 681 C CA . GLY A 1 92 ? 1.883 5.390 10.130 1.00 92.00 92 GLY A CA 1
ATOM 682 C C . GLY A 1 92 ? 0.471 5.046 10.597 1.00 92.00 92 GLY A C 1
ATOM 683 O O . GLY A 1 92 ? -0.156 4.142 10.057 1.00 92.00 92 GLY A O 1
ATOM 684 N N . GLN A 1 93 ? -0.073 5.819 11.542 1.00 92.69 93 GLN A N 1
ATOM 685 C CA . GLN A 1 93 ? -1.457 5.649 12.001 1.00 92.69 93 GLN A CA 1
ATOM 686 C C . GLN A 1 93 ? -2.482 6.001 10.914 1.00 92.69 93 GLN A C 1
ATOM 688 O O . GLN A 1 93 ? -3.513 5.345 10.808 1.00 92.69 93 GLN A O 1
ATOM 693 N N . GLN A 1 94 ? -2.199 7.018 10.094 1.00 92.25 94 GLN A N 1
ATOM 694 C CA . GLN A 1 94 ? -3.067 7.402 8.974 1.00 92.25 94 GLN A CA 1
ATOM 695 C C . GLN A 1 94 ? -3.034 6.341 7.872 1.00 92.25 94 GLN A C 1
ATOM 697 O O . GLN A 1 94 ? -4.085 5.880 7.443 1.00 92.25 94 GLN A O 1
ATOM 702 N N . VAL A 1 95 ? -1.832 5.890 7.502 1.00 92.88 95 VAL A N 1
ATOM 703 C CA . VAL A 1 95 ? -1.616 4.813 6.528 1.00 92.88 95 VAL A CA 1
ATOM 704 C C . VAL A 1 95 ? -2.323 3.534 6.970 1.00 92.88 95 VAL A C 1
ATOM 706 O O . VAL A 1 95 ? -3.043 2.933 6.180 1.00 92.88 95 VAL A O 1
ATOM 709 N N . LEU A 1 96 ? -2.182 3.130 8.236 1.00 94.25 96 LEU A N 1
ATOM 710 C CA . LEU A 1 96 ? -2.875 1.949 8.752 1.00 94.25 96 LEU A CA 1
ATOM 711 C C . LEU A 1 96 ? -4.400 2.097 8.650 1.00 94.25 96 LEU A C 1
ATOM 713 O O . LEU A 1 96 ? -5.062 1.177 8.181 1.00 94.25 96 LEU A O 1
ATOM 717 N N . ALA A 1 97 ? -4.953 3.252 9.028 1.00 93.06 97 ALA A N 1
ATOM 718 C CA . ALA A 1 97 ? -6.393 3.494 8.943 1.00 93.06 97 ALA A CA 1
ATOM 719 C C . ALA A 1 97 ? -6.922 3.455 7.495 1.00 93.06 97 ALA A C 1
ATOM 721 O O . ALA A 1 97 ? -8.025 2.962 7.256 1.00 93.06 97 ALA A O 1
ATOM 722 N N . GLU A 1 98 ? -6.155 3.954 6.524 1.00 92.81 98 GLU A N 1
ATOM 723 C CA . GLU A 1 98 ? -6.505 3.885 5.098 1.00 92.81 98 GLU A CA 1
ATOM 724 C C . GLU A 1 98 ? -6.467 2.449 4.568 1.00 92.81 98 GLU A C 1
ATOM 726 O O . GLU A 1 98 ? -7.400 2.018 3.888 1.00 92.81 98 GLU A O 1
ATOM 731 N N . LEU A 1 99 ? -5.445 1.673 4.939 1.00 94.62 99 LEU A N 1
ATOM 732 C CA . LEU A 1 99 ? -5.350 0.262 4.564 1.00 94.62 99 LEU A CA 1
ATOM 733 C C . LEU A 1 99 ? -6.496 -0.563 5.160 1.00 94.62 99 LEU A C 1
ATOM 735 O O . LEU A 1 99 ? -7.086 -1.378 4.459 1.00 94.62 99 LEU A O 1
ATOM 739 N N . GLU A 1 100 ? -6.855 -0.334 6.425 1.00 94.69 100 GLU A N 1
ATOM 740 C CA . GLU A 1 100 ? -7.977 -1.029 7.073 1.00 94.69 100 GLU A CA 1
ATOM 741 C C . GLU A 1 100 ? -9.329 -0.670 6.438 1.00 94.69 100 GLU A C 1
ATOM 743 O O . GLU A 1 100 ? -10.216 -1.518 6.340 1.00 94.69 100 GLU A O 1
ATOM 748 N N . ARG A 1 101 ? -9.490 0.566 5.948 1.00 94.12 101 ARG A N 1
ATOM 749 C CA . ARG A 1 101 ? -10.655 0.937 5.130 1.00 94.12 101 ARG A CA 1
ATOM 750 C C . ARG A 1 101 ? -10.658 0.221 3.783 1.00 94.12 101 ARG A C 1
ATOM 752 O O . ARG A 1 101 ? -11.722 -0.204 3.338 1.00 94.12 101 ARG A O 1
ATOM 759 N N . ALA A 1 102 ? -9.497 0.089 3.143 1.00 93.81 102 ALA A N 1
ATOM 760 C CA . ALA A 1 102 ? -9.363 -0.627 1.880 1.00 93.81 102 ALA A CA 1
ATOM 761 C C . ALA A 1 102 ? -9.668 -2.130 2.033 1.00 93.81 102 ALA A C 1
ATOM 763 O O . ALA A 1 102 ? -10.380 -2.683 1.203 1.00 93.81 102 ALA A O 1
ATOM 764 N N . ASP A 1 103 ? -9.216 -2.771 3.113 1.00 94.75 103 ASP A N 1
ATOM 765 C CA . ASP A 1 103 ? -9.495 -4.186 3.424 1.00 94.75 103 ASP A CA 1
ATOM 766 C C . ASP A 1 103 ? -10.997 -4.486 3.585 1.00 94.75 103 ASP A C 1
ATOM 768 O O . ASP A 1 103 ? -11.489 -5.557 3.230 1.00 94.75 103 ASP A O 1
ATOM 772 N N . ALA A 1 104 ? -11.775 -3.502 4.042 1.00 93.12 104 ALA A N 1
ATOM 773 C CA . ALA A 1 104 ? -13.220 -3.641 4.206 1.00 93.12 104 ALA A CA 1
ATOM 774 C C . ALA A 1 104 ? -14.010 -3.653 2.880 1.00 93.12 104 ALA A C 1
ATOM 776 O O . ALA A 1 104 ? -15.229 -3.863 2.900 1.00 93.12 104 ALA A O 1
ATOM 777 N N . VAL A 1 105 ? -13.365 -3.409 1.733 1.00 92.75 105 VAL A N 1
ATOM 778 C CA . VAL A 1 105 ? -14.027 -3.302 0.426 1.00 92.75 105 VAL A CA 1
ATOM 779 C C . VAL A 1 105 ? -13.336 -4.144 -0.644 1.00 92.75 105 VAL A C 1
ATOM 781 O O . VAL A 1 105 ? -12.130 -4.361 -0.643 1.00 92.75 105 VAL A O 1
ATOM 784 N N . SER A 1 106 ? -14.112 -4.622 -1.617 1.00 90.94 106 SER A N 1
ATOM 785 C CA . SER A 1 106 ? -13.540 -5.277 -2.798 1.00 90.94 106 SER A CA 1
ATOM 786 C C . SER A 1 106 ? -13.043 -4.229 -3.801 1.00 90.94 106 SER A C 1
ATOM 788 O O . SER A 1 106 ? -13.782 -3.280 -4.079 1.00 90.94 106 SER A O 1
ATOM 790 N N . PRO A 1 107 ? -11.839 -4.386 -4.380 1.00 93.81 107 PRO A N 1
ATOM 791 C CA . PRO A 1 107 ? -11.327 -3.427 -5.346 1.00 93.81 107 PRO A CA 1
ATOM 792 C C . PRO A 1 107 ? -12.072 -3.517 -6.678 1.00 93.81 107 PRO A C 1
ATOM 794 O O . PRO A 1 107 ? -12.410 -4.602 -7.159 1.00 93.81 107 PRO A O 1
ATOM 797 N N . ILE A 1 108 ? -12.253 -2.369 -7.320 1.00 93.69 108 ILE A N 1
ATOM 798 C CA . ILE A 1 108 ? -12.634 -2.278 -8.728 1.00 93.69 108 ILE A CA 1
ATOM 799 C C . ILE A 1 108 ? -11.347 -2.387 -9.547 1.00 93.69 108 ILE A C 1
ATOM 801 O O . ILE A 1 108 ? -10.430 -1.587 -9.365 1.00 93.69 108 ILE A O 1
ATOM 805 N N . ILE A 1 109 ? -11.269 -3.392 -10.421 1.00 92.69 109 ILE A N 1
ATOM 806 C CA . ILE A 1 109 ? -10.101 -3.614 -11.278 1.00 92.69 109 ILE A CA 1
ATOM 807 C C . ILE A 1 109 ? -10.309 -2.900 -12.613 1.00 92.69 109 ILE A C 1
ATOM 809 O O . ILE A 1 109 ? -11.219 -3.235 -13.370 1.00 92.69 109 ILE A O 1
ATOM 813 N N . GLU A 1 110 ? -9.438 -1.939 -12.887 1.00 91.44 110 GLU A N 1
ATOM 814 C CA . GLU A 1 110 ? -9.249 -1.282 -14.179 1.00 91.44 110 GLU A CA 1
ATOM 815 C C . GLU A 1 110 ? -7.936 -1.782 -14.811 1.00 91.44 110 GLU A C 1
ATOM 817 O O . GLU A 1 110 ? -7.151 -2.467 -14.150 1.00 91.44 110 GLU A O 1
ATOM 822 N N . ASP A 1 111 ? -7.697 -1.466 -16.090 1.00 88.12 111 ASP A N 1
ATOM 823 C CA . ASP A 1 111 ? -6.587 -2.012 -16.895 1.00 88.12 111 ASP A CA 1
ATOM 824 C C . ASP A 1 111 ? -5.248 -2.081 -16.134 1.00 88.12 111 ASP A C 1
ATOM 826 O O . ASP A 1 111 ? -4.617 -3.142 -16.050 1.00 88.12 111 ASP A O 1
ATOM 830 N N . ASP A 1 112 ? -4.846 -0.959 -15.535 1.00 90.44 112 ASP A N 1
ATOM 831 C CA . ASP A 1 112 ? -3.583 -0.774 -14.823 1.00 90.44 112 ASP A CA 1
ATOM 832 C C . ASP A 1 112 ? -3.758 -0.409 -13.340 1.00 90.44 112 ASP A C 1
ATOM 834 O O . ASP A 1 112 ? -2.779 -0.065 -12.675 1.00 90.44 112 ASP A O 1
ATOM 838 N N . ARG A 1 113 ? -4.985 -0.463 -12.805 1.00 92.88 113 ARG A N 1
ATOM 839 C CA . ARG A 1 113 ? -5.307 0.032 -11.457 1.00 92.88 113 ARG A CA 1
ATOM 840 C C . ARG A 1 113 ? -6.265 -0.880 -10.700 1.00 92.88 113 ARG A C 1
ATOM 842 O O . ARG A 1 113 ? -7.197 -1.433 -11.272 1.00 92.88 113 ARG A O 1
ATOM 849 N N . ALA A 1 114 ? -6.068 -0.994 -9.392 1.00 93.81 114 ALA A N 1
ATOM 850 C CA . ALA A 1 114 ? -7.046 -1.570 -8.474 1.00 93.81 114 ALA A CA 1
ATOM 851 C C . ALA A 1 114 ? -7.482 -0.483 -7.489 1.00 93.81 114 ALA A C 1
ATOM 853 O O . ALA A 1 114 ? -6.664 0.031 -6.725 1.00 93.81 114 ALA A O 1
ATOM 854 N N . ILE A 1 115 ? -8.760 -0.113 -7.538 1.00 94.44 115 ILE A N 1
ATOM 855 C CA . ILE A 1 115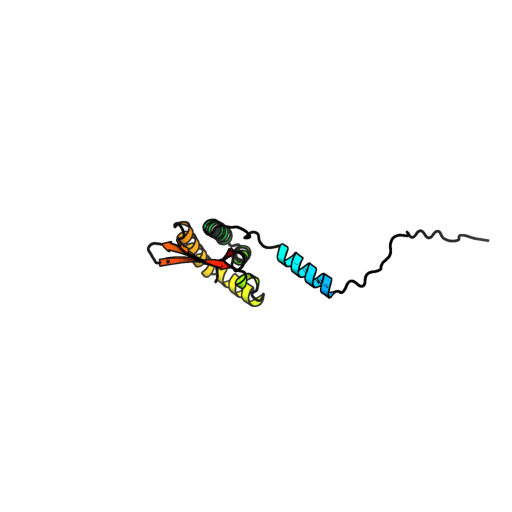 ? -9.319 1.012 -6.784 1.00 94.44 115 ILE A CA 1
ATOM 856 C C . ILE A 1 115 ? -10.179 0.468 -5.647 1.00 94.44 115 ILE A C 1
ATOM 858 O O . ILE A 1 115 ? -11.238 -0.118 -5.882 1.00 94.44 115 ILE A O 1
ATOM 862 N N . PHE A 1 116 ? -9.745 0.691 -4.413 1.00 94.56 116 PHE A N 1
ATOM 863 C CA . PHE A 1 116 ? -10.505 0.388 -3.206 1.00 94.56 116 PHE A CA 1
ATOM 864 C C . PHE A 1 116 ? -11.311 1.628 -2.838 1.00 94.56 116 PHE A C 1
ATOM 866 O O . PHE A 1 116 ? -10.777 2.583 -2.277 1.00 94.56 116 PHE A O 1
ATOM 873 N N . ARG A 1 117 ? -12.592 1.639 -3.207 1.00 91.69 117 ARG A N 1
ATOM 874 C CA . ARG A 1 117 ? -13.502 2.758 -2.948 1.00 91.69 117 ARG A CA 1
ATOM 875 C C . ARG A 1 117 ? -14.494 2.378 -1.864 1.00 91.69 117 ARG A C 1
ATOM 877 O O . ARG A 1 117 ? -15.192 1.374 -1.992 1.00 91.69 117 ARG A O 1
ATOM 884 N N . ASP A 1 118 ? -14.593 3.210 -0.840 1.00 87.38 118 ASP A N 1
ATOM 885 C CA . ASP A 1 118 ? -15.637 3.105 0.171 1.00 87.38 118 ASP A CA 1
ATOM 886 C C . ASP A 1 118 ? -16.683 4.222 0.011 1.00 87.38 118 ASP A C 1
ATOM 888 O O . ASP A 1 118 ? -16.667 4.999 -0.946 1.00 87.38 118 ASP A O 1
ATOM 892 N N . GLY A 1 119 ? -17.636 4.302 0.943 1.00 80.50 119 GLY A N 1
ATOM 893 C CA . GLY A 1 119 ? -18.691 5.322 0.918 1.00 80.50 119 GLY A CA 1
ATOM 894 C C . GLY A 1 119 ? -18.208 6.767 1.119 1.00 80.50 119 GLY A C 1
ATOM 895 O O . GLY A 1 119 ? -19.023 7.681 1.011 1.00 80.50 119 GLY A O 1
ATOM 896 N N . GLN A 1 120 ? -16.925 6.989 1.423 1.00 82.69 120 GLN A N 1
ATOM 897 C CA . GLN A 1 120 ? -16.315 8.306 1.635 1.00 82.69 120 GLN A CA 1
ATOM 898 C C . GLN A 1 120 ? -15.394 8.729 0.479 1.00 82.69 120 GLN A C 1
ATOM 900 O O . GLN A 1 120 ? -15.059 9.910 0.384 1.00 82.69 120 GLN A O 1
ATOM 905 N N . GLY A 1 121 ? -14.996 7.805 -0.400 1.00 83.94 121 GLY A N 1
A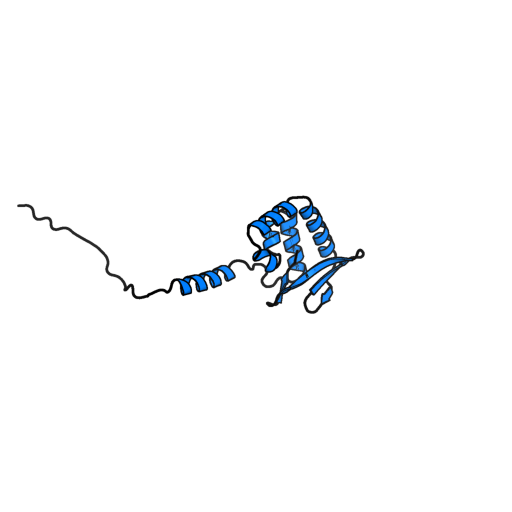TOM 906 C CA . GLY A 1 121 ? -14.144 8.075 -1.557 1.00 83.94 121 GLY A CA 1
ATOM 907 C C . GLY A 1 121 ? -13.180 6.928 -1.854 1.00 83.94 121 GLY A C 1
ATOM 908 O O . GLY A 1 121 ? -13.395 5.791 -1.439 1.00 83.94 121 GLY A O 1
ATOM 909 N N . ASP A 1 122 ? -12.112 7.229 -2.591 1.00 84.25 122 ASP A N 1
ATOM 910 C CA . ASP A 1 122 ? -11.033 6.272 -2.839 1.00 84.25 122 ASP A CA 1
ATOM 911 C C . ASP A 1 122 ? -10.203 6.127 -1.552 1.00 84.25 122 ASP A C 1
ATOM 913 O O . ASP A 1 122 ? -9.577 7.086 -1.104 1.00 84.25 122 ASP A O 1
ATOM 917 N N . ALA A 1 123 ? -10.245 4.945 -0.934 1.00 84.38 123 ALA A N 1
ATOM 918 C CA . ALA A 1 123 ? -9.475 4.610 0.262 1.00 84.38 123 ALA A CA 1
ATOM 919 C C . ALA A 1 123 ? -8.029 4.223 -0.087 1.00 84.38 123 ALA A C 1
ATOM 921 O O . ALA A 1 123 ? -7.112 4.557 0.653 1.00 84.38 123 ALA A O 1
ATOM 922 N N . LEU A 1 124 ? -7.827 3.538 -1.218 1.00 92.69 124 LEU A N 1
ATOM 923 C CA . LEU A 1 124 ? -6.509 3.151 -1.723 1.00 92.69 124 LEU A CA 1
ATOM 924 C C . LEU A 1 124 ? -6.565 2.913 -3.235 1.00 92.69 124 LEU A C 1
ATOM 926 O O . LEU A 1 124 ? -7.538 2.359 -3.751 1.00 92.69 124 LEU A O 1
ATOM 930 N N . VAL A 1 125 ? -5.494 3.271 -3.942 1.00 92.31 125 VAL A N 1
ATOM 931 C CA . VAL A 1 125 ? -5.298 2.897 -5.348 1.00 92.31 125 VAL A CA 1
ATOM 932 C C . VAL A 1 125 ? -3.964 2.179 -5.490 1.00 92.31 125 VAL A C 1
ATOM 934 O O . VAL A 1 125 ? -2.915 2.728 -5.151 1.00 92.31 125 VAL A O 1
ATOM 937 N N . LEU A 1 126 ? -4.008 0.960 -6.018 1.00 92.81 126 LEU A N 1
ATOM 938 C CA . LEU A 1 126 ? -2.822 0.223 -6.441 1.00 92.81 126 LEU A CA 1
ATOM 939 C C . LEU A 1 126 ? -2.649 0.358 -7.949 1.00 92.81 126 LEU A C 1
ATOM 941 O O . LEU A 1 126 ? -3.633 0.394 -8.690 1.00 92.81 126 LEU A O 1
ATOM 945 N N . TYR A 1 127 ? -1.402 0.383 -8.395 1.00 91.44 127 TYR A N 1
ATOM 946 C CA . TYR A 1 127 ? -1.034 0.461 -9.804 1.00 91.44 127 TYR A CA 1
ATOM 947 C C . TYR A 1 127 ? -0.352 -0.826 -10.227 1.00 91.44 127 TYR A C 1
ATOM 949 O O . TYR A 1 127 ? 0.317 -1.468 -9.423 1.00 91.44 127 TYR A O 1
ATOM 957 N N . ARG A 1 128 ? -0.524 -1.209 -11.487 1.00 88.94 128 ARG A N 1
ATOM 958 C CA . ARG A 1 128 ? 0.208 -2.319 -12.080 1.00 88.94 128 ARG A CA 1
ATOM 959 C C . ARG A 1 128 ? 1.494 -1.791 -12.715 1.00 88.94 128 ARG A C 1
ATOM 961 O O . ARG A 1 128 ? 1.454 -0.830 -13.485 1.00 88.94 128 ARG A O 1
ATOM 968 N N . ASP A 1 129 ? 2.628 -2.391 -12.381 1.00 86.25 129 ASP A N 1
ATOM 969 C CA . ASP A 1 129 ? 3.914 -2.070 -12.998 1.00 86.25 129 ASP A CA 1
ATOM 970 C C . ASP A 1 129 ? 4.030 -2.679 -14.413 1.00 86.25 129 ASP A C 1
ATOM 972 O O . ASP A 1 129 ? 3.152 -3.406 -14.889 1.00 86.25 129 ASP A O 1
ATOM 976 N N . SER A 1 130 ? 5.138 -2.398 -15.107 1.00 83.44 130 SER A N 1
ATOM 977 C CA . SER A 1 130 ? 5.399 -2.937 -16.451 1.00 83.44 130 SER A CA 1
ATOM 978 C C . SER A 1 130 ? 5.577 -4.460 -16.497 1.00 83.44 130 SER A C 1
ATOM 980 O O . SER A 1 130 ? 5.565 -5.033 -17.585 1.00 83.44 130 SER A O 1
ATOM 982 N N . HIS A 1 131 ? 5.765 -5.110 -15.349 1.00 82.94 131 HIS A N 1
ATOM 983 C CA . HIS A 1 131 ? 5.919 -6.558 -15.214 1.00 82.94 131 HIS A CA 1
ATOM 984 C C . HIS A 1 131 ? 4.608 -7.246 -14.806 1.00 82.94 131 HIS A C 1
ATOM 986 O O . HIS A 1 131 ? 4.542 -8.471 -14.780 1.00 82.94 131 HIS A O 1
ATOM 992 N N . GLY A 1 132 ? 3.543 -6.480 -14.552 1.00 82.81 132 GLY A N 1
ATOM 993 C CA . GLY A 1 132 ? 2.238 -7.002 -14.164 1.00 82.81 132 GLY A CA 1
ATOM 994 C C . GLY A 1 132 ? 2.012 -7.085 -12.652 1.00 82.81 132 GLY A C 1
ATOM 995 O O . GLY A 1 132 ? 0.971 -7.598 -12.234 1.00 82.81 132 GLY A O 1
ATOM 996 N N . HIS A 1 133 ? 2.934 -6.580 -11.835 1.00 86.19 133 HIS A N 1
ATOM 997 C CA . HIS A 1 133 ? 2.844 -6.605 -10.377 1.00 86.19 133 HIS A CA 1
ATOM 998 C C . HIS A 1 133 ? 2.045 -5.422 -9.848 1.00 86.19 133 HIS A C 1
ATOM 1000 O O . HIS A 1 133 ? 2.157 -4.309 -10.353 1.00 86.19 133 HIS A O 1
ATOM 1006 N N . TRP A 1 134 ? 1.248 -5.659 -8.809 1.00 89.38 134 TRP A N 1
ATOM 1007 C CA . TRP A 1 134 ? 0.557 -4.586 -8.106 1.00 89.38 134 TRP A CA 1
ATOM 1008 C C . TRP A 1 134 ? 1.507 -3.879 -7.137 1.00 89.38 134 TRP A C 1
ATOM 1010 O O . TRP A 1 134 ? 2.252 -4.532 -6.411 1.00 89.38 134 TRP A O 1
ATOM 1020 N N . GLU A 1 135 ? 1.445 -2.553 -7.099 1.00 88.38 135 GLU A N 1
ATOM 1021 C CA . GLU A 1 135 ? 2.250 -1.709 -6.222 1.00 88.38 135 GLU A CA 1
ATOM 1022 C C . GLU A 1 135 ? 1.442 -0.536 -5.656 1.00 88.38 135 GLU A C 1
ATOM 1024 O O . GLU A 1 135 ? 0.572 0.038 -6.319 1.00 88.38 135 GLU A O 1
ATOM 1029 N N . HIS A 1 136 ? 1.764 -0.154 -4.421 1.00 89.00 136 HIS A N 1
ATOM 1030 C CA . HIS A 1 136 ? 1.312 1.099 -3.825 1.00 89.00 136 HIS A CA 1
ATOM 1031 C C . HIS A 1 136 ? 2.369 2.187 -4.048 1.00 89.00 136 HIS A C 1
ATOM 1033 O O . HIS A 1 136 ? 3.552 1.956 -3.785 1.00 89.00 136 HIS A O 1
ATOM 1039 N N . ARG A 1 137 ? 1.943 3.365 -4.520 1.00 84.69 137 ARG A N 1
ATOM 1040 C CA . ARG A 1 137 ? 2.804 4.531 -4.779 1.00 84.69 137 ARG A CA 1
ATOM 1041 C C . ARG A 1 137 ? 2.492 5.636 -3.764 1.00 84.69 137 ARG A C 1
ATOM 1043 O O . ARG A 1 137 ? 1.321 5.977 -3.615 1.00 84.69 137 ARG A O 1
ATOM 1050 N N . LEU A 1 138 ? 3.525 6.170 -3.100 1.00 76.12 138 LEU A N 1
ATOM 1051 C CA . LEU A 1 138 ? 3.436 7.174 -2.019 1.00 76.12 138 LEU A CA 1
ATOM 1052 C C . LEU A 1 138 ? 3.815 8.592 -2.464 1.00 76.12 138 LEU A C 1
ATOM 1054 O O . LEU A 1 138 ? 4.934 8.768 -3.012 1.00 76.12 138 LEU A O 1
#

pLDDT: mean 74.54, std 21.99, range [34.0, 96.06]

Foldseek 3Di:
DDDDDDDDDDDDDDDDDDPPPVVVVVVVVVVVVVVPQPPQLDDDPLRLLVQLLVCLVVLVVVSNLSQADPVSVPDDPVVVVVVSVVCNPPVSVVLNVLSVQLNVAAFDDDPFWTFRADPVGTSAIWGQDPSRTTHGDD

Radius of gyration: 25.37 Å; chains: 1; bounding box: 96×44×31 Å

Sequence (138 aa):
MRLILGLMVACALVGCSRDEDPRAAVEDAAAAAAGTLNTADALGPTMLVDRMIAHARSQDWEGYLDLCGQSEKTRSEASRTVLLRRLEGSWGQQVLAELERADAVSPIIEDDRAIFRDGQGDALVLYRDSHGHWEHRL

Organism: Eiseniibacteriota bacterium (NCBI:txid2212470)